Protein AF-A0A2V8LAX1-F1 (afdb_monomer_lite)

Foldseek 3Di:
DDDDVVVVCCVPVHPQWDWDDDPQWTKIWHPDADPVRHTQIWTWHDDPNDIDIDSPCVVVVSVVVVDDPPDDDPVRVVVVVVVD

Radius of gyration: 20.78 Å; chains: 1; bounding box: 66×19×33 Å

Secondary structure (DSSP, 8-state):
-PPPHHHHHHHHH-TT-EEEEETTEEEEEEEEE-TTS-EEEEEEEEETTEEEEE-TTHHHHHHHHHS--SS--HHHHHHHHTT-

pLDDT: mean 84.45, std 11.16, range [42.91, 95.81]

Sequence (84 aa):
MSIAPCDVITQGLGELFSCALVNGYTRVRTPFLYPDGDIIDLFISEQDGVFTITDLGESLRWLRMQSTSPKRSPKQQKLIEDVS

Structure (mmCIF, N/CA/C/O backbone):
data_AF-A0A2V8LAX1-F1
#
_entry.id   AF-A0A2V8LAX1-F1
#
loop_
_atom_site.group_PDB
_atom_site.id
_atom_site.type_symbol
_atom_site.label_atom_id
_atom_site.label_alt_id
_atom_site.label_comp_id
_atom_site.label_asym_id
_atom_site.label_entity_id
_atom_site.label_seq_id
_atom_site.pdbx_PDB_ins_code
_atom_site.Cartn_x
_atom_site.Cartn_y
_atom_site.Cartn_z
_atom_site.occupancy
_atom_site.B_iso_or_equiv
_atom_site.auth_seq_id
_atom_site.auth_comp_id
_atom_site.auth_asym_id
_atom_site.auth_atom_id
_atom_site.pdbx_PDB_model_num
ATOM 1 N N . MET A 1 1 ? -19.690 10.130 13.343 1.00 42.91 1 MET A N 1
ATOM 2 C CA . MET A 1 1 ? -19.413 8.822 12.719 1.00 42.91 1 MET A CA 1
ATOM 3 C C . MET A 1 1 ? -18.236 9.028 11.792 1.00 42.91 1 MET A C 1
ATOM 5 O O . MET A 1 1 ? -18.359 9.837 10.880 1.00 42.91 1 MET A O 1
ATOM 9 N N . SER A 1 2 ? -17.086 8.424 12.087 1.00 57.97 2 SER A N 1
ATOM 10 C CA . SER A 1 2 ? -15.986 8.359 11.124 1.00 57.97 2 SER A CA 1
ATOM 11 C C . SER A 1 2 ? -16.429 7.455 9.977 1.00 57.97 2 SER A C 1
ATOM 13 O O . SER A 1 2 ? -17.003 6.391 10.204 1.00 57.97 2 SER A O 1
ATOM 15 N N . ILE A 1 3 ? -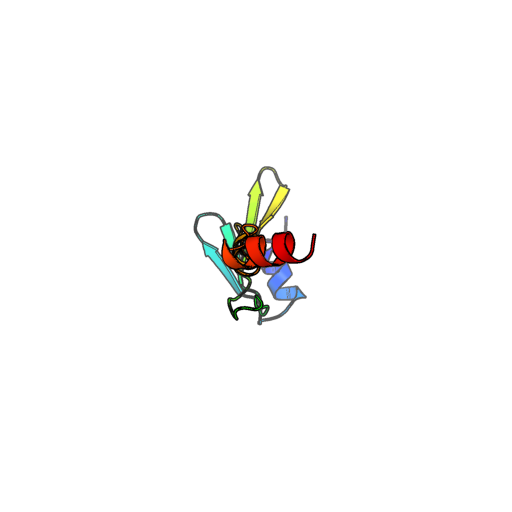16.250 7.917 8.745 1.00 64.12 3 ILE A N 1
ATOM 16 C CA . ILE A 1 3 ? -16.503 7.096 7.561 1.00 64.12 3 ILE A CA 1
ATOM 17 C C . ILE A 1 3 ? -15.363 6.078 7.488 1.00 64.12 3 ILE A C 1
ATOM 19 O O . ILE A 1 3 ? -14.204 6.456 7.680 1.00 64.12 3 ILE A O 1
ATOM 23 N N . ALA A 1 4 ? -15.673 4.802 7.245 1.00 81.06 4 ALA A N 1
ATOM 24 C CA . ALA A 1 4 ? -14.632 3.793 7.118 1.00 81.06 4 ALA A CA 1
ATOM 25 C C . ALA A 1 4 ? -13.736 4.153 5.915 1.00 81.06 4 ALA A C 1
ATOM 27 O O . ALA A 1 4 ? -14.263 4.487 4.850 1.00 81.06 4 ALA A O 1
ATOM 28 N N . PRO A 1 5 ? -12.397 4.078 6.030 1.00 83.19 5 PRO A N 1
ATOM 29 C CA . PRO A 1 5 ? -11.488 4.493 4.957 1.00 83.19 5 PRO A CA 1
ATOM 30 C C . PRO A 1 5 ? -11.807 3.866 3.591 1.00 83.19 5 PRO A C 1
ATOM 32 O O . PRO A 1 5 ? -11.691 4.524 2.561 1.00 83.19 5 PRO A O 1
ATOM 35 N N . CYS A 1 6 ? -12.276 2.618 3.576 1.00 85.81 6 CYS A N 1
ATOM 36 C CA . CYS A 1 6 ? -12.666 1.932 2.345 1.00 85.81 6 CYS A CA 1
ATOM 37 C C . CYS A 1 6 ? -13.914 2.491 1.668 1.00 85.81 6 CYS A C 1
ATOM 39 O O . CYS A 1 6 ? -13.976 2.467 0.440 1.00 85.81 6 CYS A O 1
ATOM 41 N N . ASP A 1 7 ? -14.873 3.027 2.421 1.00 86.88 7 ASP A N 1
ATOM 42 C CA . ASP A 1 7 ? -16.054 3.659 1.828 1.00 86.88 7 ASP A CA 1
ATOM 43 C C . ASP A 1 7 ? -15.639 4.934 1.088 1.00 86.88 7 ASP A C 1
ATOM 45 O O . ASP A 1 7 ? -16.059 5.162 -0.045 1.00 86.88 7 ASP A O 1
ATOM 49 N N . VAL A 1 8 ? -14.731 5.715 1.688 1.00 87.31 8 VAL A N 1
ATOM 50 C CA . VAL A 1 8 ? -14.160 6.921 1.066 1.00 87.31 8 VAL A CA 1
ATOM 51 C C . VAL A 1 8 ? -13.393 6.568 -0.208 1.00 87.31 8 VAL A C 1
ATOM 53 O O . VAL A 1 8 ? -13.573 7.216 -1.238 1.00 87.31 8 VAL A O 1
ATOM 56 N N . ILE A 1 9 ? -12.556 5.529 -0.157 1.00 87.00 9 ILE A N 1
ATOM 57 C CA . ILE A 1 9 ? -11.749 5.084 -1.302 1.00 87.00 9 ILE A CA 1
ATOM 58 C C . ILE A 1 9 ? -12.647 4.600 -2.441 1.00 87.00 9 ILE A C 1
ATOM 60 O O . ILE A 1 9 ? -12.475 5.034 -3.577 1.00 87.00 9 ILE A O 1
ATOM 64 N N . THR A 1 10 ? -13.633 3.755 -2.143 1.00 82.19 10 THR A N 1
ATOM 65 C CA . THR A 1 10 ? -14.522 3.185 -3.166 1.00 82.19 10 THR A CA 1
ATOM 66 C C . THR A 1 10 ? -15.375 4.271 -3.826 1.00 82.19 10 THR A C 1
ATOM 68 O O . THR A 1 10 ? -15.543 4.268 -5.043 1.00 82.19 10 THR A O 1
ATOM 71 N N . GLN A 1 11 ? -15.869 5.241 -3.049 1.00 83.12 11 GLN A N 1
ATOM 72 C CA . GLN A 1 11 ? -16.669 6.353 -3.574 1.00 83.12 11 GLN A CA 1
ATOM 73 C C . GLN A 1 11 ? -15.836 7.379 -4.356 1.00 83.12 11 GLN A C 1
ATOM 75 O O . GLN A 1 11 ? -16.338 7.961 -5.315 1.00 83.12 11 GLN A O 1
ATOM 80 N N . GLY A 1 12 ? -14.589 7.631 -3.945 1.00 80.25 12 GLY A N 1
ATOM 81 C CA . GLY A 1 12 ? -13.758 8.699 -4.509 1.00 80.25 12 GLY A CA 1
ATOM 82 C C . GLY A 1 12 ? -12.813 8.276 -5.636 1.00 80.25 12 GLY A C 1
ATOM 83 O O . GLY A 1 12 ? -12.511 9.093 -6.503 1.00 80.25 12 GLY A O 1
ATOM 84 N N . LEU A 1 13 ? -12.324 7.031 -5.629 1.00 80.56 13 LEU A N 1
ATOM 85 C CA . LEU A 1 13 ? -11.253 6.557 -6.523 1.00 80.56 13 LEU A CA 1
ATOM 86 C C . LEU A 1 13 ? -11.703 5.467 -7.516 1.00 80.56 13 LEU A C 1
ATOM 88 O O . LEU A 1 13 ? -10.938 5.107 -8.412 1.00 80.56 13 LEU A O 1
ATOM 92 N N . GLY A 1 14 ? -12.952 4.999 -7.414 1.00 78.06 14 GLY A N 1
ATOM 93 C CA . GLY A 1 14 ? -13.601 4.116 -8.389 1.00 78.06 14 GLY A CA 1
ATOM 94 C C . GLY A 1 14 ? -13.395 2.612 -8.161 1.00 78.06 14 GLY A C 1
ATOM 95 O O . GLY A 1 14 ? -12.630 2.184 -7.300 1.00 78.06 14 GLY A O 1
ATOM 96 N N . GLU A 1 15 ? -14.079 1.798 -8.977 1.00 79.31 15 GLU A N 1
ATOM 97 C CA . GLU A 1 15 ? -14.189 0.327 -8.843 1.00 79.31 15 GLU A CA 1
ATOM 98 C C . GLU A 1 15 ? -12.872 -0.449 -9.024 1.00 79.31 15 GLU A C 1
ATOM 100 O O . GLU A 1 15 ? -12.807 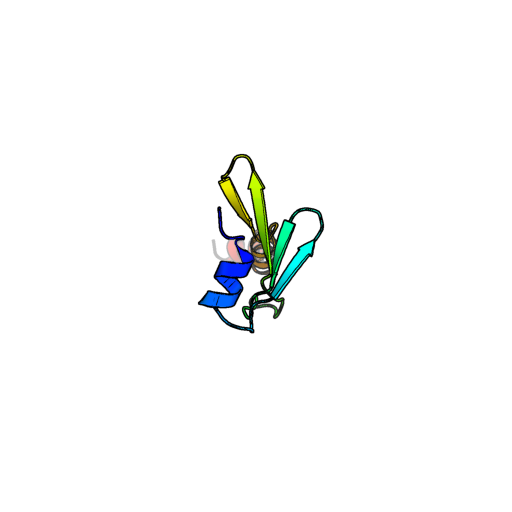-1.647 -8.754 1.00 79.31 15 GLU A O 1
ATOM 105 N N . LEU A 1 16 ? -11.809 0.217 -9.483 1.00 86.62 16 LEU A N 1
ATOM 106 C CA . LEU A 1 16 ? -10.489 -0.395 -9.656 1.00 86.62 16 LEU A CA 1
ATOM 107 C C . LEU A 1 16 ? -9.761 -0.625 -8.324 1.00 86.62 16 LEU A C 1
ATOM 109 O O . LEU A 1 16 ? -8.781 -1.370 -8.282 1.00 86.62 16 LEU A O 1
ATOM 113 N N . PHE A 1 17 ? -10.232 0.001 -7.245 1.00 92.31 17 PHE A N 1
ATOM 114 C CA . PHE A 1 17 ? -9.770 -0.264 -5.891 1.00 92.31 17 PHE A CA 1
ATOM 115 C C . PHE A 1 17 ? -10.687 -1.288 -5.232 1.00 92.31 17 PHE A C 1
ATOM 117 O O . PHE A 1 17 ? -11.908 -1.200 -5.329 1.00 92.31 17 PHE A O 1
ATOM 124 N N . SER A 1 18 ? -10.105 -2.253 -4.520 1.00 91.25 18 SER A N 1
ATOM 125 C CA . SER A 1 18 ? -10.891 -3.223 -3.750 1.00 91.25 18 SER A CA 1
ATOM 126 C C . SER A 1 18 ? -10.371 -3.364 -2.332 1.00 91.25 18 SER A C 1
ATOM 128 O O . SER A 1 18 ? -9.167 -3.348 -2.080 1.00 91.25 18 SER A O 1
ATOM 130 N N . CYS A 1 19 ? -11.304 -3.510 -1.399 1.00 92.81 19 CYS A N 1
ATOM 131 C CA . CYS A 1 19 ? -11.011 -3.603 0.017 1.00 92.81 19 CYS A CA 1
ATOM 132 C C . CYS A 1 19 ? -11.314 -4.991 0.573 1.00 92.81 19 CYS A C 1
ATOM 134 O O . CYS A 1 19 ? -12.330 -5.595 0.233 1.00 92.81 19 CYS A O 1
ATOM 136 N N . ALA A 1 20 ? -10.456 -5.485 1.463 1.00 93.06 20 ALA A N 1
ATOM 137 C CA . ALA A 1 20 ? -10.695 -6.717 2.208 1.00 93.06 20 ALA A CA 1
ATOM 138 C C . ALA A 1 20 ? -10.038 -6.658 3.591 1.00 93.06 20 ALA A C 1
ATOM 140 O O . ALA A 1 20 ? -8.935 -6.133 3.734 1.00 93.06 20 ALA A O 1
ATOM 141 N N . LEU A 1 21 ? -10.683 -7.240 4.603 1.00 93.38 21 LEU A N 1
ATOM 142 C CA . LEU A 1 21 ? -10.068 -7.415 5.918 1.00 93.38 21 LEU A CA 1
ATOM 143 C C . LEU A 1 21 ? -9.101 -8.606 5.874 1.00 93.38 21 LEU A C 1
ATOM 145 O O . LEU A 1 21 ? -9.506 -9.723 5.552 1.00 93.38 21 LEU A O 1
ATOM 149 N N . VAL A 1 22 ? -7.828 -8.375 6.194 1.00 93.25 22 VAL A N 1
ATOM 150 C CA . VAL A 1 22 ? -6.771 -9.395 6.172 1.00 93.25 22 VAL A CA 1
ATOM 151 C C . VAL A 1 22 ? -5.858 -9.193 7.377 1.00 93.25 22 VAL A C 1
ATOM 153 O O . VAL A 1 22 ? -5.258 -8.136 7.526 1.00 93.25 22 VAL A O 1
ATOM 156 N N . ASN A 1 23 ? -5.731 -10.209 8.237 1.00 91.19 23 ASN A N 1
ATOM 157 C CA . ASN A 1 23 ? -4.808 -10.217 9.385 1.00 91.19 23 ASN A CA 1
ATOM 158 C C . ASN A 1 23 ? -4.906 -8.981 10.306 1.00 91.19 23 ASN A C 1
ATOM 160 O O . ASN A 1 23 ? -3.895 -8.496 10.801 1.00 91.19 23 ASN A O 1
ATOM 164 N N . GLY A 1 24 ? -6.116 -8.456 10.522 1.00 89.38 24 GLY A N 1
ATOM 165 C CA . GLY A 1 24 ? -6.339 -7.268 11.358 1.00 89.38 24 GLY A CA 1
ATOM 166 C C . GLY A 1 24 ? -6.097 -5.928 10.653 1.00 89.38 24 GLY A C 1
ATOM 167 O O . GLY A 1 24 ? -6.252 -4.883 11.277 1.00 89.38 24 GLY A O 1
ATOM 168 N N . TYR A 1 25 ? -5.778 -5.949 9.360 1.00 93.25 25 TYR A N 1
ATOM 169 C CA . TYR A 1 25 ? -5.664 -4.765 8.518 1.00 93.25 25 TYR A CA 1
ATOM 170 C C . TYR A 1 25 ? -6.826 -4.683 7.540 1.00 93.25 25 TYR A C 1
ATOM 172 O O . TYR A 1 25 ? -7.306 -5.692 7.019 1.00 93.25 25 TYR A O 1
ATOM 180 N N . THR A 1 26 ? -7.201 -3.460 7.201 1.00 94.56 26 THR A N 1
ATOM 181 C CA . THR A 1 26 ? -7.984 -3.191 6.002 1.00 94.56 26 THR A CA 1
ATOM 182 C C . THR A 1 26 ? -7.017 -3.102 4.828 1.00 94.56 26 THR A C 1
ATOM 184 O O . THR A 1 26 ? -6.302 -2.111 4.679 1.00 94.56 26 THR A O 1
ATOM 187 N N . ARG A 1 27 ? -6.956 -4.155 4.010 1.00 95.31 27 ARG A N 1
ATOM 188 C CA . ARG A 1 27 ? -6.167 -4.162 2.778 1.00 95.31 27 ARG A CA 1
ATOM 189 C C . ARG A 1 27 ? -6.928 -3.422 1.688 1.00 95.31 27 ARG A C 1
ATOM 191 O O . ARG A 1 27 ? -8.058 -3.791 1.382 1.00 95.31 27 ARG A O 1
ATOM 198 N N . VAL A 1 28 ? -6.272 -2.456 1.066 1.00 95.00 28 VAL A N 1
ATOM 199 C CA . VAL A 1 28 ? -6.704 -1.738 -0.129 1.00 95.00 28 VAL A CA 1
ATOM 200 C C . VAL A 1 28 ? -5.827 -2.193 -1.286 1.00 95.00 28 VAL A C 1
ATOM 202 O O . VAL A 1 28 ? -4.653 -1.835 -1.376 1.00 95.00 28 VAL A O 1
ATOM 205 N N . ARG A 1 29 ? -6.400 -2.986 -2.183 1.00 94.75 29 ARG A N 1
ATOM 206 C CA . ARG A 1 29 ? -5.762 -3.340 -3.444 1.00 94.75 29 ARG A CA 1
ATOM 207 C C . ARG A 1 29 ? -5.895 -2.187 -4.420 1.00 94.75 29 ARG A C 1
ATOM 209 O O . ARG A 1 29 ? -7.009 -1.721 -4.662 1.00 94.75 29 ARG A O 1
ATOM 216 N N . THR A 1 30 ? -4.769 -1.750 -4.970 1.00 94.25 30 THR A N 1
ATOM 217 C CA . THR A 1 30 ? -4.712 -0.651 -5.938 1.00 94.25 30 THR A CA 1
ATOM 218 C C . THR A 1 30 ? -4.591 -1.184 -7.372 1.00 94.25 30 THR A C 1
ATOM 220 O O . THR A 1 30 ? -4.215 -2.341 -7.567 1.00 94.25 30 THR A O 1
ATOM 223 N N . PRO A 1 31 ? -4.866 -0.358 -8.397 1.00 93.56 31 PRO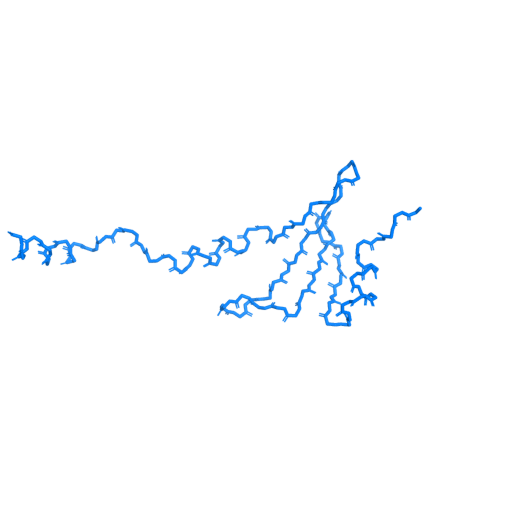 A N 1
ATOM 224 C CA . PRO A 1 31 ? -4.547 -0.687 -9.786 1.00 93.56 31 PRO A CA 1
ATOM 225 C C . PRO A 1 31 ? -3.076 -0.417 -10.154 1.00 93.56 31 PRO A C 1
ATOM 227 O O . PRO A 1 31 ? -2.718 -0.501 -11.328 1.00 93.56 31 PRO A O 1
ATOM 230 N N . PHE A 1 32 ? -2.229 -0.036 -9.192 1.00 93.69 32 PHE A N 1
ATOM 231 C CA . PHE A 1 32 ? -0.833 0.319 -9.436 1.00 93.69 32 PHE A CA 1
ATOM 232 C C . PHE A 1 32 ? 0.088 -0.883 -9.263 1.00 93.69 32 PHE A C 1
ATOM 234 O O . PHE A 1 32 ? -0.181 -1.785 -8.469 1.00 93.69 32 PHE A O 1
ATOM 241 N N . LEU A 1 33 ? 1.196 -0.862 -10.001 1.00 93.38 33 LEU A N 1
ATOM 242 C CA . LEU A 1 33 ? 2.173 -1.940 -10.026 1.00 93.38 33 LEU A CA 1
ATOM 243 C C . LEU A 1 33 ? 3.542 -1.435 -9.571 1.00 93.38 33 LEU A C 1
ATOM 245 O O . LEU A 1 33 ? 3.954 -0.323 -9.918 1.00 93.38 33 LEU A O 1
ATOM 249 N N . TYR A 1 34 ? 4.266 -2.283 -8.851 1.00 88.94 34 TYR A N 1
ATOM 250 C CA . TYR A 1 34 ? 5.711 -2.186 -8.750 1.00 88.94 34 TYR A CA 1
ATOM 251 C C . TYR A 1 34 ? 6.351 -2.446 -10.127 1.00 88.94 34 TYR A C 1
ATOM 253 O O . TYR A 1 34 ? 5.751 -3.098 -10.986 1.00 88.94 34 TYR A O 1
ATOM 261 N N . PRO A 1 35 ? 7.584 -1.966 -10.375 1.00 85.75 35 PRO A N 1
ATOM 262 C CA . PRO A 1 35 ? 8.260 -2.179 -11.659 1.00 85.75 35 PRO A CA 1
ATOM 263 C C . PRO A 1 35 ? 8.525 -3.641 -12.053 1.00 85.75 35 PRO A C 1
ATOM 265 O O . PRO A 1 35 ? 8.822 -3.898 -13.216 1.00 85.75 35 PRO A O 1
ATOM 268 N N . ASP A 1 36 ? 8.441 -4.591 -11.120 1.00 85.69 36 ASP A N 1
ATOM 269 C CA . ASP A 1 36 ? 8.500 -6.036 -11.391 1.00 85.69 36 ASP A CA 1
ATOM 270 C C . ASP A 1 36 ? 7.138 -6.647 -11.779 1.00 85.69 36 ASP A C 1
ATOM 272 O O . ASP A 1 36 ? 7.080 -7.816 -12.157 1.00 85.69 36 ASP A O 1
ATOM 276 N N . GLY A 1 37 ? 6.062 -5.854 -11.760 1.00 89.88 37 GLY A N 1
ATOM 277 C CA . GLY A 1 37 ? 4.709 -6.265 -12.131 1.00 89.88 37 GLY A CA 1
ATOM 278 C C . GLY A 1 37 ? 3.831 -6.693 -10.954 1.00 89.88 37 GLY A C 1
ATOM 279 O O . GLY A 1 37 ? 2.658 -6.994 -11.178 1.00 89.88 37 GLY A O 1
ATOM 280 N N . ASP A 1 38 ? 4.351 -6.690 -9.723 1.00 91.19 38 ASP A N 1
ATOM 281 C CA . ASP A 1 38 ? 3.554 -6.975 -8.528 1.00 91.19 38 ASP A CA 1
ATOM 282 C C . ASP A 1 38 ? 2.569 -5.832 -8.243 1.00 91.19 38 ASP A C 1
ATOM 284 O O . ASP A 1 38 ? 2.885 -4.656 -8.413 1.00 91.19 38 ASP A O 1
ATOM 288 N N . ILE A 1 39 ? 1.363 -6.162 -7.776 1.00 95.19 39 ILE A N 1
ATOM 289 C CA . ILE A 1 39 ? 0.358 -5.157 -7.402 1.00 95.19 39 ILE A CA 1
ATOM 290 C C . ILE A 1 39 ? 0.762 -4.478 -6.092 1.00 95.19 39 ILE A C 1
ATOM 292 O O . ILE A 1 39 ? 1.112 -5.145 -5.118 1.00 95.19 39 ILE A O 1
ATOM 296 N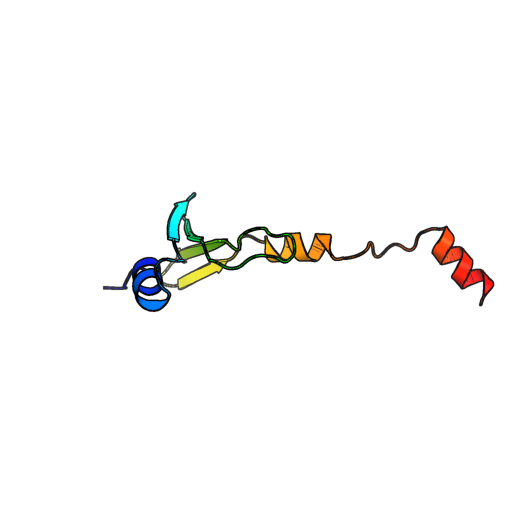 N . ILE A 1 40 ? 0.634 -3.153 -6.044 1.00 95.44 40 ILE A N 1
ATOM 297 C CA . ILE A 1 40 ? 0.789 -2.386 -4.809 1.00 95.44 40 ILE A CA 1
ATOM 298 C C . ILE A 1 40 ? -0.486 -2.562 -3.974 1.00 95.44 40 ILE A C 1
ATOM 300 O O . ILE A 1 40 ? -1.531 -1.979 -4.276 1.00 95.44 40 ILE A O 1
ATOM 304 N N . ASP A 1 41 ? -0.402 -3.367 -2.918 1.00 95.81 41 ASP A N 1
ATOM 305 C CA . ASP A 1 41 ? -1.432 -3.469 -1.883 1.00 95.81 41 ASP A CA 1
ATOM 306 C C . ASP A 1 41 ? -1.060 -2.533 -0.712 1.00 95.81 41 ASP A C 1
ATOM 308 O O . ASP A 1 41 ? 0.065 -2.549 -0.213 1.00 95.81 41 ASP A O 1
ATOM 312 N N . LEU A 1 42 ? -2.013 -1.717 -0.256 1.00 95.38 42 LEU A N 1
ATOM 313 C CA . LEU A 1 42 ? -1.874 -0.877 0.937 1.00 95.38 42 LEU A CA 1
ATOM 314 C C . LEU A 1 42 ? -2.639 -1.499 2.104 1.00 95.38 42 LEU A C 1
ATOM 316 O O . LEU A 1 42 ? -3.702 -2.085 1.926 1.00 95.38 42 LEU A O 1
ATOM 320 N N . PHE A 1 43 ? -2.131 -1.334 3.314 1.00 95.75 43 PHE A N 1
ATOM 321 C CA . PHE A 1 43 ? -2.710 -1.858 4.542 1.00 95.75 43 PHE A CA 1
ATOM 322 C C . PHE A 1 43 ? -2.970 -0.710 5.499 1.00 95.75 43 PHE A C 1
ATOM 324 O O . PHE A 1 43 ? -2.070 0.071 5.809 1.00 95.75 43 PHE A O 1
ATOM 331 N N . ILE A 1 44 ? -4.216 -0.616 5.954 1.00 94.94 44 ILE A N 1
ATOM 332 C CA . ILE A 1 44 ? -4.673 0.405 6.887 1.00 94.94 44 ILE A CA 1
ATOM 333 C C . ILE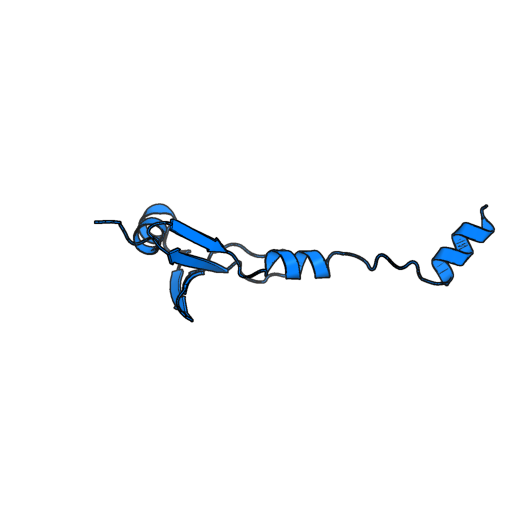 A 1 44 ? -4.956 -0.260 8.231 1.00 94.94 44 ILE A C 1
ATOM 335 O O . ILE A 1 44 ? -5.706 -1.237 8.301 1.00 94.94 44 ILE A O 1
ATOM 339 N N . SER A 1 45 ? -4.388 0.293 9.297 1.00 93.44 45 SER A N 1
ATOM 340 C CA . SER A 1 45 ? -4.756 -0.019 10.680 1.00 93.44 45 SER A CA 1
ATOM 341 C C . SER A 1 45 ? -5.096 1.264 11.426 1.00 93.44 45 SER A C 1
ATOM 343 O O . SER A 1 45 ? -4.414 2.273 11.254 1.00 93.44 45 SER A O 1
ATOM 345 N N . GLU A 1 46 ? -6.112 1.216 12.277 1.00 91.12 46 GLU A N 1
ATOM 346 C CA . GLU A 1 46 ? -6.494 2.324 13.152 1.00 91.12 46 GLU A CA 1
ATOM 347 C C . GLU A 1 46 ? -6.103 1.990 14.594 1.00 91.12 46 GLU A C 1
ATOM 349 O O . GLU A 1 46 ? -6.444 0.919 15.098 1.00 91.12 46 GLU A O 1
ATOM 354 N N . GLN A 1 47 ? -5.379 2.894 15.249 1.00 90.06 47 GLN A N 1
ATOM 355 C CA . GLN A 1 47 ? -5.080 2.824 16.679 1.00 90.06 47 GLN A CA 1
ATOM 356 C C . GLN A 1 47 ? -5.291 4.207 17.286 1.00 90.06 47 GLN A C 1
ATOM 358 O O . GLN A 1 47 ? -4.752 5.186 16.779 1.00 90.06 47 GLN A O 1
ATOM 363 N N . ASP A 1 48 ? -6.111 4.293 18.336 1.00 90.62 48 ASP A N 1
ATOM 364 C CA . ASP A 1 48 ? -6.412 5.540 19.056 1.00 90.62 48 ASP A CA 1
ATOM 365 C C . ASP A 1 48 ? -6.852 6.707 18.144 1.00 90.62 48 ASP A C 1
ATOM 367 O O . ASP A 1 48 ? -6.495 7.865 18.355 1.00 90.62 48 ASP A O 1
ATOM 371 N N . GLY A 1 49 ? -7.625 6.398 17.095 1.00 86.62 49 GLY A N 1
ATOM 372 C CA . GLY A 1 49 ? -8.102 7.373 16.106 1.00 86.62 49 GLY A CA 1
ATOM 373 C C . GLY A 1 49 ? -7.045 7.833 15.094 1.00 86.62 49 GLY A C 1
ATOM 374 O O . GLY A 1 49 ? -7.316 8.716 14.279 1.00 86.62 49 GLY A O 1
ATOM 375 N N . VAL A 1 50 ? -5.846 7.245 15.120 1.00 89.62 50 VAL A N 1
ATOM 376 C CA . VAL A 1 50 ? -4.777 7.482 14.148 1.00 89.62 50 VAL A CA 1
ATOM 377 C C . VAL A 1 50 ? -4.748 6.340 13.139 1.00 89.62 50 VAL A C 1
ATOM 379 O O . VAL A 1 50 ? -4.570 5.172 13.490 1.00 89.62 50 VAL A O 1
ATOM 382 N N . PHE A 1 51 ? -4.881 6.686 11.860 1.00 90.75 51 PHE A N 1
ATOM 383 C CA . PHE A 1 51 ? -4.722 5.735 10.766 1.00 90.75 51 PHE A CA 1
ATOM 384 C C . PHE A 1 51 ? -3.250 5.615 10.376 1.00 90.75 51 PHE A C 1
ATOM 386 O O . PHE A 1 51 ? -2.606 6.598 10.012 1.00 90.75 51 PHE A O 1
ATOM 393 N N . THR A 1 52 ? -2.735 4.391 10.403 1.00 93.44 52 THR A N 1
ATOM 394 C CA . THR A 1 52 ? -1.442 4.034 9.816 1.00 93.44 52 THR A CA 1
ATOM 395 C C . THR A 1 52 ? -1.689 3.359 8.477 1.00 93.44 52 THR A C 1
ATOM 397 O O . THR A 1 52 ? -2.486 2.425 8.399 1.00 93.44 52 THR A O 1
ATOM 400 N N . ILE A 1 53 ? -0.998 3.828 7.436 1.00 93.81 53 ILE A N 1
ATOM 401 C CA . ILE A 1 53 ? -1.038 3.260 6.085 1.00 93.81 53 ILE A CA 1
ATOM 402 C C . ILE A 1 53 ? 0.364 2.762 5.743 1.00 93.81 53 ILE A C 1
ATOM 404 O O . ILE A 1 53 ? 1.343 3.487 5.915 1.00 93.81 53 ILE A O 1
ATOM 408 N N . THR A 1 54 ? 0.471 1.525 5.272 1.00 94.88 54 THR A N 1
ATOM 409 C CA . THR A 1 54 ? 1.752 0.884 4.954 1.00 94.88 54 THR A CA 1
ATOM 410 C C . THR A 1 54 ? 1.588 -0.133 3.828 1.00 94.88 54 THR A C 1
ATOM 412 O O . THR A 1 54 ? 0.503 -0.661 3.630 1.00 94.88 54 THR A O 1
ATOM 415 N N . ASP A 1 55 ? 2.658 -0.438 3.104 1.00 94.56 55 ASP A N 1
ATOM 416 C CA . ASP A 1 55 ? 2.745 -1.564 2.164 1.00 94.56 55 ASP A CA 1
ATOM 417 C C . ASP A 1 55 ? 3.437 -2.789 2.795 1.00 94.56 55 ASP A C 1
ATOM 419 O O . ASP A 1 55 ? 3.880 -3.697 2.097 1.00 94.56 55 ASP A O 1
ATOM 423 N N . LEU A 1 56 ? 3.598 -2.782 4.126 1.00 94.62 56 LEU A N 1
ATOM 424 C CA . LEU A 1 56 ? 4.298 -3.806 4.908 1.00 94.62 56 LEU A CA 1
ATOM 425 C C . LEU A 1 56 ? 5.748 -4.067 4.457 1.00 94.62 56 LEU A C 1
ATOM 427 O O . LEU A 1 56 ? 6.310 -5.124 4.741 1.00 94.62 56 LEU A O 1
ATOM 431 N N . GLY A 1 57 ? 6.390 -3.081 3.824 1.00 93.44 57 GLY A N 1
ATOM 432 C CA . GLY A 1 57 ? 7.795 -3.146 3.428 1.00 93.44 57 GLY A CA 1
ATOM 433 C C . GLY A 1 57 ? 8.030 -3.644 2.003 1.00 93.44 57 GLY A C 1
ATOM 434 O O . GLY A 1 57 ? 9.193 -3.787 1.616 1.00 93.44 57 GLY A O 1
ATOM 435 N N . GLU A 1 58 ? 6.982 -3.853 1.205 1.00 92.00 58 GLU A N 1
ATOM 436 C CA . GLU A 1 58 ? 7.110 -4.310 -0.183 1.00 92.00 58 GLU A CA 1
ATOM 437 C C . GLU A 1 58 ? 7.899 -3.326 -1.063 1.00 92.00 58 GLU A C 1
ATOM 439 O O . GLU A 1 58 ? 8.759 -3.752 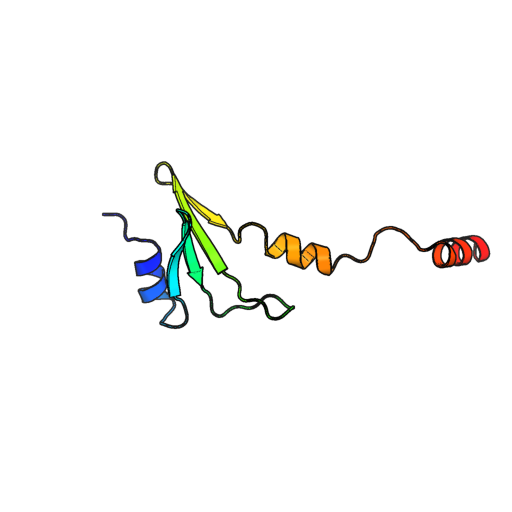-1.835 1.00 92.00 58 GLU A O 1
ATOM 444 N N . SER A 1 59 ? 7.765 -2.009 -0.862 1.00 88.75 59 SER A N 1
ATOM 445 C CA . SER A 1 59 ? 8.608 -1.016 -1.550 1.00 88.75 59 SER A CA 1
ATOM 446 C C . SER A 1 59 ? 10.086 -1.174 -1.198 1.00 88.75 59 SER A C 1
ATOM 448 O O . SER A 1 59 ? 10.954 -1.053 -2.063 1.00 88.75 59 SER A O 1
ATOM 450 N N . LEU A 1 60 ? 10.403 -1.463 0.070 1.00 88.94 60 LEU A N 1
ATOM 451 C CA . LEU A 1 60 ? 11.785 -1.694 0.496 1.00 88.94 60 LEU A CA 1
ATOM 452 C C . LEU A 1 60 ? 12.321 -3.021 -0.048 1.00 88.94 60 LEU A C 1
ATOM 454 O O . LEU A 1 60 ? 13.488 -3.082 -0.442 1.00 88.94 60 LEU A O 1
ATOM 458 N N . ARG A 1 61 ? 11.491 -4.073 -0.094 1.00 87.75 61 ARG A N 1
ATOM 459 C CA . ARG A 1 61 ? 11.830 -5.349 -0.741 1.00 87.75 61 ARG A CA 1
ATOM 460 C C . ARG A 1 61 ? 12.178 -5.114 -2.206 1.00 87.75 61 ARG A C 1
ATOM 462 O O . ARG A 1 61 ? 13.253 -5.530 -2.637 1.00 87.75 61 ARG A O 1
ATOM 469 N N . TRP A 1 62 ? 11.320 -4.406 -2.938 1.00 84.94 62 TRP A N 1
ATOM 470 C CA . TRP A 1 62 ? 11.549 -4.073 -4.339 1.00 84.94 62 TRP A CA 1
ATOM 471 C C . TRP A 1 62 ? 12.842 -3.262 -4.534 1.00 84.94 62 TRP A C 1
ATOM 473 O O . TRP A 1 62 ? 13.702 -3.661 -5.320 1.00 84.94 62 TRP A O 1
ATOM 483 N N . LEU A 1 63 ? 13.056 -2.193 -3.757 1.00 82.88 63 LEU A N 1
ATOM 484 C CA . LEU A 1 63 ? 14.283 -1.382 -3.823 1.00 82.88 63 LEU A CA 1
ATOM 485 C C . LEU A 1 63 ? 15.553 -2.209 -3.572 1.00 82.88 63 LEU A C 1
ATOM 487 O O . LEU A 1 63 ? 16.571 -2.001 -4.234 1.00 82.88 63 LEU A O 1
ATOM 491 N N . ARG A 1 64 ? 15.506 -3.179 -2.649 1.00 81.88 64 ARG A N 1
ATOM 492 C CA . ARG A 1 64 ? 16.635 -4.089 -2.389 1.00 81.88 64 ARG A CA 1
ATOM 493 C C . ARG A 1 64 ? 16.954 -4.987 -3.581 1.00 81.88 64 ARG A C 1
ATOM 495 O O . ARG A 1 64 ? 18.129 -5.260 -3.811 1.00 81.88 64 ARG A O 1
ATOM 502 N N . MET A 1 65 ? 15.950 -5.417 -4.347 1.00 75.12 65 MET A N 1
ATOM 503 C CA . MET A 1 65 ? 16.175 -6.194 -5.575 1.00 75.12 65 MET A CA 1
ATOM 504 C C . MET A 1 65 ? 16.852 -5.366 -6.674 1.00 75.12 65 MET A C 1
ATOM 506 O O . MET A 1 65 ? 17.565 -5.928 -7.500 1.00 75.12 65 MET A O 1
ATOM 510 N N . GLN A 1 66 ? 16.676 -4.042 -6.662 1.00 72.88 66 GLN A N 1
ATOM 511 C CA . GLN A 1 66 ? 17.324 -3.129 -7.611 1.00 72.88 66 GLN A CA 1
ATOM 512 C C . GLN A 1 66 ? 18.726 -2.686 -7.171 1.00 72.88 66 GLN A C 1
ATOM 514 O O . GLN A 1 66 ? 19.538 -2.275 -8.000 1.00 72.88 66 GLN A O 1
ATOM 519 N N . SER A 1 67 ? 19.046 -2.763 -5.875 1.00 63.66 67 SER A N 1
ATOM 520 C CA . SER A 1 67 ? 20.378 -2.401 -5.391 1.00 63.66 67 SER A CA 1
ATOM 521 C C . SER A 1 67 ? 21.412 -3.449 -5.814 1.00 63.66 67 SER A C 1
ATOM 523 O O . SER A 1 67 ? 21.497 -4.539 -5.250 1.00 63.66 67 SER A O 1
ATOM 525 N N . THR A 1 68 ? 22.231 -3.115 -6.813 1.00 61.16 68 THR A N 1
ATOM 526 C CA . THR A 1 68 ? 23.437 -3.880 -7.148 1.00 61.16 68 THR A CA 1
ATOM 527 C C . THR A 1 68 ? 24.320 -4.002 -5.909 1.00 61.16 68 THR A C 1
ATOM 529 O O . THR A 1 68 ? 24.572 -3.004 -5.233 1.00 61.16 68 THR A O 1
ATOM 532 N N . SER A 1 69 ? 24.799 -5.218 -5.629 1.00 61.44 69 SER A N 1
ATOM 533 C CA . SER A 1 69 ? 25.718 -5.520 -4.527 1.00 61.44 69 SER A CA 1
ATOM 534 C C . SER A 1 69 ? 26.788 -4.425 -4.367 1.00 61.44 69 SER A C 1
ATOM 536 O O . SER A 1 69 ? 27.532 -4.170 -5.316 1.00 61.44 69 SER A O 1
ATOM 538 N N . PRO A 1 70 ? 26.934 -3.807 -3.181 1.00 60.53 70 PRO A N 1
ATOM 539 C CA . PRO A 1 70 ? 27.974 -2.806 -2.942 1.00 60.53 70 PRO A CA 1
ATOM 540 C C . PRO A 1 70 ? 29.389 -3.411 -2.957 1.00 60.53 70 PRO A C 1
ATOM 542 O O . PRO A 1 70 ? 30.379 -2.682 -2.923 1.00 60.53 70 PRO A O 1
ATOM 545 N N . LYS A 1 71 ? 29.515 -4.746 -3.002 1.00 65.12 71 LYS A N 1
ATOM 546 C CA . LYS A 1 71 ? 30.808 -5.420 -3.117 1.00 65.12 71 LYS A CA 1
ATOM 547 C C . LYS A 1 71 ? 31.237 -5.478 -4.577 1.00 65.12 71 LYS A C 1
ATOM 549 O O . LYS A 1 71 ? 30.646 -6.199 -5.379 1.00 65.12 71 LYS A O 1
ATOM 554 N N . ARG A 1 72 ? 32.331 -4.779 -4.882 1.00 66.19 72 ARG A N 1
ATOM 555 C CA . ARG A 1 72 ? 33.096 -4.995 -6.113 1.00 66.19 72 ARG A CA 1
ATOM 556 C C . ARG A 1 72 ? 33.551 -6.449 -6.157 1.00 66.19 72 ARG A C 1
ATOM 558 O O . ARG A 1 72 ? 34.047 -6.985 -5.165 1.00 66.19 72 ARG A O 1
ATOM 565 N N . SER A 1 73 ? 33.388 -7.090 -7.306 1.00 74.50 73 SER A N 1
ATOM 566 C CA . SER A 1 73 ? 34.012 -8.392 -7.536 1.00 74.50 73 SER A CA 1
ATOM 567 C C . SER A 1 73 ? 35.543 -8.259 -7.472 1.00 74.50 73 SER A C 1
ATOM 569 O O . SER A 1 73 ? 36.073 -7.195 -7.811 1.00 74.50 73 SER A O 1
ATOM 571 N N . PRO A 1 74 ? 36.281 -9.331 -7.128 1.00 78.62 74 PRO A N 1
ATOM 572 C CA . PRO A 1 74 ? 37.747 -9.321 -7.162 1.00 78.62 74 PRO A CA 1
ATOM 573 C C . PRO A 1 74 ? 38.319 -8.838 -8.506 1.00 78.62 74 PRO A C 1
ATOM 575 O O . PRO A 1 74 ? 39.339 -8.159 -8.549 1.00 78.62 74 PRO A O 1
ATOM 578 N N . LYS A 1 75 ? 37.617 -9.119 -9.613 1.00 74.56 75 LYS A N 1
ATOM 579 C CA . LYS A 1 75 ? 37.981 -8.666 -10.963 1.00 74.56 75 LYS A CA 1
ATOM 580 C C . LYS A 1 75 ? 37.852 -7.147 -11.138 1.00 74.56 75 LYS A C 1
ATOM 582 O O . LYS A 1 75 ? 38.721 -6.535 -11.746 1.00 74.56 75 LYS A O 1
ATOM 587 N N . GLN A 1 76 ? 36.781 -6.544 -10.617 1.00 78.50 76 GLN A N 1
ATOM 588 C CA . GLN A 1 76 ? 36.566 -5.091 -10.670 1.00 78.50 76 GLN A CA 1
ATOM 589 C C . GLN A 1 76 ? 37.559 -4.332 -9.789 1.00 78.50 76 GLN A C 1
ATOM 591 O O . GLN A 1 76 ? 37.989 -3.251 -10.168 1.00 78.50 76 GLN A O 1
ATOM 596 N N . GLN A 1 77 ? 37.928 -4.898 -8.637 1.00 82.31 77 GLN A N 1
ATOM 597 C CA . GLN A 1 77 ? 38.947 -4.318 -7.764 1.00 82.31 77 GLN A CA 1
ATOM 598 C C . GLN A 1 77 ? 40.323 -4.314 -8.449 1.00 82.31 77 GLN A C 1
ATOM 600 O O . GLN A 1 77 ? 40.973 -3.275 -8.502 1.00 82.31 77 GLN A O 1
ATOM 605 N N . LYS A 1 78 ? 40.703 -5.436 -9.074 1.00 80.50 78 LYS A N 1
ATOM 606 C CA . LYS A 1 78 ? 41.969 -5.562 -9.808 1.00 80.50 78 LYS A CA 1
ATOM 607 C C . LYS A 1 78 ? 42.095 -4.567 -10.972 1.00 80.50 78 LYS A C 1
ATOM 609 O O . LYS A 1 78 ? 43.124 -3.932 -11.125 1.00 80.50 78 LYS A O 1
ATOM 614 N N . LEU A 1 79 ? 41.017 -4.357 -11.734 1.00 79.06 79 LEU A N 1
ATOM 615 C CA . LEU A 1 79 ? 40.979 -3.370 -12.825 1.00 79.06 79 LEU A CA 1
ATOM 616 C C . LEU A 1 79 ? 41.211 -1.919 -12.366 1.00 79.06 79 LEU A C 1
ATOM 618 O O . LEU A 1 79 ? 41.691 -1.113 -13.153 1.00 79.06 79 LEU A O 1
ATOM 622 N N . ILE A 1 80 ? 40.835 -1.571 -11.132 1.00 78.88 80 ILE A N 1
ATOM 623 C CA . ILE A 1 80 ? 41.064 -0.230 -10.568 1.00 78.88 80 ILE A CA 1
ATOM 624 C C . ILE A 1 80 ? 42.524 -0.087 -10.128 1.00 78.88 80 ILE A C 1
ATOM 626 O O . ILE A 1 80 ? 43.151 0.934 -10.403 1.00 78.88 80 ILE A O 1
ATOM 630 N N . GLU A 1 81 ? 43.060 -1.116 -9.469 1.00 83.50 81 GLU A N 1
ATOM 631 C CA . GLU A 1 81 ? 44.460 -1.161 -9.032 1.00 83.50 81 GLU A CA 1
ATOM 632 C C . GLU A 1 81 ? 45.432 -1.086 -10.215 1.00 83.50 81 GLU A C 1
ATOM 634 O O . GLU A 1 81 ? 46.447 -0.413 -10.111 1.00 83.50 81 GLU A O 1
ATOM 639 N N . ASP A 1 82 ? 45.088 -1.682 -11.359 1.00 77.12 82 ASP A N 1
ATOM 640 C CA . ASP A 1 82 ? 45.924 -1.664 -12.568 1.00 77.12 82 ASP A CA 1
ATOM 641 C C . ASP A 1 82 ? 45.990 -0.280 -13.268 1.00 77.12 82 ASP A C 1
ATOM 643 O O . ASP A 1 82 ? 46.842 -0.071 -14.132 1.00 77.12 82 ASP A O 1
ATOM 647 N N . VAL A 1 83 ? 45.091 0.660 -12.940 1.00 76.56 83 VAL A N 1
ATOM 648 C CA . VAL A 1 83 ? 45.029 2.021 -13.530 1.00 76.56 83 VAL A CA 1
ATOM 649 C C . VAL A 1 83 ? 45.565 3.099 -12.569 1.00 76.56 83 VAL A C 1
ATOM 651 O O . VAL A 1 83 ? 45.722 4.253 -12.972 1.00 76.56 83 VAL A O 1
ATOM 654 N N . SER A 1 84 ? 45.836 2.734 -11.310 1.00 54.38 84 SER A N 1
ATOM 655 C CA . SER A 1 84 ? 46.327 3.626 -10.244 1.00 54.38 84 SER A CA 1
ATOM 656 C C . SER A 1 84 ? 47.852 3.708 -10.235 1.00 54.38 84 SER A C 1
ATOM 658 O O . SER A 1 84 ? 48.372 4.838 -10.111 1.00 54.38 84 SER A O 1
#